Protein AF-A0A401FWJ8-F1 (afdb_monomer)

Foldseek 3Di:
DDDDWDKWKKKWKFKAFLVRHTPDIDIDTWDFAPLLVVLVVCVVVVNPPAAPFFKKWWAQDQDDDDNPDFDDPGTAQFPDPPFFSIDTWDWDWDQDPFGIKIKIKDKDALNRGADPPRAWGFIFKMFIFRDRHNTGTRIMDGDGTDTHHHRMMMMMIMIIGGGDDDPPPD

Solvent-accessible surface area (backbone atoms only — not comparable to full-atom values): 9290 Å² total; per-residue (Å²): 139,84,90,87,78,72,76,47,46,36,38,36,42,36,33,26,42,77,85,67,50,78,77,46,76,50,76,47,69,47,47,71,15,55,54,21,55,48,39,54,53,31,50,73,68,67,41,91,86,42,69,64,79,39,19,38,37,45,18,53,28,73,72,79,78,54,52,82,54,61,67,71,87,36,64,45,54,43,69,56,83,93,50,55,45,29,44,71,47,50,76,49,79,47,74,56,93,65,23,41,33,41,40,38,34,41,73,46,53,18,63,48,60,37,56,98,88,49,74,69,46,55,34,11,28,41,34,38,16,33,39,49,80,89,36,57,26,32,32,38,33,60,53,77,78,41,80,42,27,60,57,23,34,42,37,40,40,30,42,40,37,45,59,49,78,79,79,77,81,128

Mean predicted aligned error: 4.54 Å

pLDDT: mean 92.45, std 9.64, range [49.25, 98.69]

Sequence (170 aa):
MRESNYMTGKVRILLTDGMGTVLQERQVRNMIVNSGRKLMADLFAGTSAGDPVRYMGIGTGDAATTAGMTGLASEISHLTPDQSPRTLVDAQITEPAEGAIITVTAAFNGEDFIADDAGELSLQEAGLFTEDAEGTMYNRVTFDPIPLRRGYEITLIWDVTFPAVPLATD

Nearest PDB structures (foldseek):
  8ufo-assembly1_A  TM=1.981E-01  e=5.509E-02  Astrovirus VA1
  4b9f-assembly2_B  TM=2.154E-01  e=8.430E-01  Acetivibrio thermocellus ATCC 27405
  1mx0-assembly3_E  TM=2.552E-01  e=4.669E+00  Saccharolobus shibatae
  7ri3-assembly3_C  TM=2.298E-01  e=6.100E+00  Streptomyces albireticuli

Radius of gyration: 17.1 Å; Cα contacts (8 Å, |Δi|>4): 406; chains: 1; bounding box: 60×27×45 Å

Organism: NCBI:txid45657

Secondary structure (DSSP, 8-state):
-------EEEEEEEEE-TT--EEEEEEEEPEEPHHHHHHHHHHHTT-TTSPPP-EEEEE---PPP-TT--S-SSB---SSTT--SEEEPEEEEE--TTEEEEEEEEEEEGGGTS-TT---EEEEEEEEESSSSSSPEEEEEEEEEEEE-TT-EEEEEEEEEEEPPP----

Structure (mmCIF, N/CA/C/O backbone):
data_AF-A0A401FWJ8-F1
#
_entry.id   AF-A0A401FWJ8-F1
#
loop_
_atom_site.group_PDB
_atom_site.id
_atom_site.type_symbol
_atom_site.label_atom_id
_atom_site.label_alt_id
_atom_site.label_comp_id
_atom_site.label_asym_id
_atom_site.label_entity_id
_atom_site.label_seq_id
_atom_site.pdbx_PDB_ins_code
_atom_site.Cartn_x
_atom_site.Cartn_y
_atom_site.Cartn_z
_atom_site.occupancy
_atom_site.B_iso_or_equiv
_atom_site.auth_seq_id
_atom_site.auth_comp_id
_atom_site.auth_asym_id
_atom_site.auth_atom_id
_atom_site.pdbx_PDB_model_num
ATOM 1 N N . MET A 1 1 ? -30.594 -7.031 20.057 1.00 65.38 1 MET A N 1
ATOM 2 C CA . MET A 1 1 ? -29.895 -7.064 18.756 1.00 65.38 1 MET A CA 1
ATOM 3 C C . MET A 1 1 ? -28.401 -7.200 19.022 1.00 65.38 1 MET A C 1
ATOM 5 O O . MET A 1 1 ? -27.924 -6.534 19.932 1.00 65.38 1 MET A O 1
ATOM 9 N N . ARG A 1 2 ? -27.682 -8.092 18.329 1.00 76.06 2 ARG A N 1
ATOM 10 C CA . ARG A 1 2 ? -26.215 -8.196 18.419 1.00 76.06 2 ARG A CA 1
ATOM 11 C C . ARG A 1 2 ? -25.643 -7.859 17.050 1.00 76.06 2 ARG A C 1
ATOM 13 O O . ARG A 1 2 ? -25.932 -8.558 16.088 1.00 76.06 2 ARG A O 1
ATOM 20 N N . GLU A 1 3 ? -24.869 -6.790 16.990 1.00 74.62 3 GLU A N 1
ATOM 21 C CA . GLU A 1 3 ? -24.162 -6.349 15.793 1.00 74.62 3 GLU A CA 1
ATOM 22 C C . GLU A 1 3 ? -22.862 -7.148 15.616 1.00 74.62 3 GLU A C 1
ATOM 24 O O . GLU A 1 3 ? -22.224 -7.567 16.589 1.00 74.62 3 GLU A O 1
ATOM 29 N N . SER A 1 4 ? -22.502 -7.450 14.370 1.00 80.12 4 SER A N 1
ATOM 30 C CA . SER A 1 4 ? -21.258 -8.133 14.006 1.00 80.12 4 SER A CA 1
ATOM 31 C C . SER A 1 4 ? -20.777 -7.595 12.666 1.00 80.12 4 SER A C 1
ATOM 33 O O . SER A 1 4 ? -21.343 -7.928 11.631 1.00 80.12 4 SER A O 1
ATOM 35 N N . ASN A 1 5 ? -19.727 -6.775 12.706 1.00 80.12 5 ASN A N 1
ATOM 36 C CA . ASN A 1 5 ? -19.093 -6.195 11.527 1.00 80.12 5 ASN A CA 1
ATOM 37 C C . ASN A 1 5 ? -17.676 -6.734 11.373 1.00 80.12 5 ASN A C 1
ATOM 39 O O . ASN A 1 5 ? -16.942 -6.883 12.353 1.00 80.12 5 ASN A O 1
ATOM 43 N N . TYR A 1 6 ? -17.287 -6.986 10.128 1.00 86.06 6 TYR A N 1
ATOM 44 C CA . TYR A 1 6 ? -15.930 -7.375 9.771 1.00 86.06 6 TYR A CA 1
ATOM 45 C C . TYR A 1 6 ? -15.319 -6.287 8.898 1.00 86.06 6 TYR A C 1
ATOM 47 O O . TYR A 1 6 ? -15.827 -5.999 7.816 1.00 86.06 6 TYR A O 1
ATOM 55 N N . MET A 1 7 ? -14.215 -5.700 9.360 1.00 90.44 7 MET A N 1
ATOM 56 C CA . MET A 1 7 ? -13.405 -4.817 8.527 1.00 90.44 7 MET A CA 1
ATOM 57 C C . MET A 1 7 ? -12.796 -5.634 7.389 1.00 90.44 7 MET A C 1
ATOM 59 O O . MET A 1 7 ? -12.238 -6.712 7.614 1.00 90.44 7 MET A O 1
ATOM 63 N N . THR A 1 8 ? -12.895 -5.116 6.172 1.00 93.06 8 THR A N 1
ATOM 64 C CA . THR 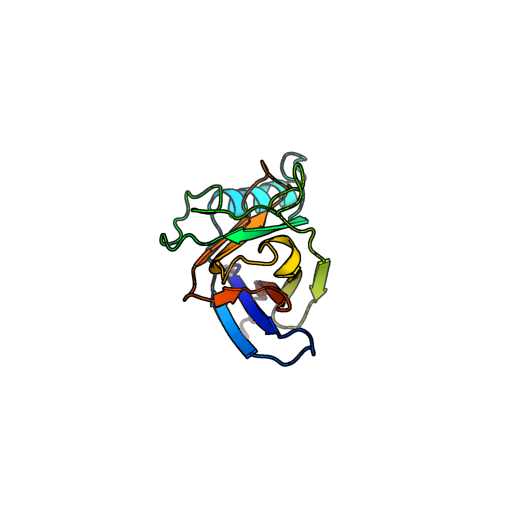A 1 8 ? -12.321 -5.757 4.986 1.00 93.06 8 THR A CA 1
ATOM 65 C C . THR A 1 8 ? -11.378 -4.802 4.284 1.00 93.06 8 THR A C 1
ATOM 67 O O . THR A 1 8 ? -11.464 -3.590 4.464 1.00 93.06 8 THR A O 1
ATOM 70 N N . GLY A 1 9 ? -10.464 -5.355 3.493 1.00 95.75 9 GLY A N 1
ATOM 71 C CA . GLY A 1 9 ? -9.619 -4.548 2.637 1.00 95.75 9 GLY A CA 1
ATOM 72 C C . GLY A 1 9 ? -9.358 -5.216 1.296 1.00 95.75 9 GLY A C 1
ATOM 73 O O . GLY A 1 9 ? -9.365 -6.449 1.165 1.00 95.75 9 GLY A O 1
ATOM 74 N N . LYS A 1 10 ? -9.135 -4.374 0.294 1.00 97.62 10 LYS A N 1
ATOM 75 C CA . LYS A 1 10 ? -8.726 -4.766 -1.052 1.00 97.62 10 LYS A CA 1
ATOM 76 C C . LYS A 1 10 ? -7.764 -3.719 -1.594 1.00 97.62 10 LYS A C 1
ATOM 78 O O . LYS A 1 10 ? -7.980 -2.525 -1.405 1.00 97.62 10 LYS A O 1
ATOM 83 N N . VAL A 1 11 ? -6.740 -4.173 -2.297 1.00 98.56 11 VAL A N 1
ATOM 84 C CA . VAL A 1 11 ? -5.883 -3.300 -3.090 1.00 98.56 11 VAL A CA 1
ATOM 85 C C . VAL A 1 11 ? -6.287 -3.413 -4.549 1.00 98.56 11 VAL A C 1
ATOM 87 O O . VAL A 1 11 ? -6.499 -4.513 -5.063 1.00 98.56 11 VAL A O 1
ATOM 90 N N . ARG A 1 12 ? -6.399 -2.273 -5.216 1.00 98.62 12 ARG A N 1
ATOM 91 C CA . ARG A 1 12 ? -6.406 -2.158 -6.666 1.00 98.62 12 ARG A CA 1
ATOM 92 C C . ARG A 1 12 ? -5.004 -1.777 -7.108 1.00 98.62 12 ARG A C 1
ATOM 94 O O . ARG A 1 12 ? -4.415 -0.848 -6.567 1.00 98.62 12 ARG A O 1
ATOM 101 N N . ILE A 1 13 ? -4.475 -2.541 -8.048 1.00 98.62 13 ILE A N 1
ATOM 102 C CA . ILE A 1 13 ? -3.104 -2.445 -8.525 1.00 98.62 13 ILE A CA 1
ATOM 103 C C . ILE A 1 13 ? -3.174 -2.050 -9.989 1.00 98.62 13 ILE A C 1
ATOM 105 O O . ILE A 1 13 ? -3.758 -2.792 -10.780 1.00 98.62 13 ILE A O 1
ATOM 109 N N . LEU A 1 14 ? -2.602 -0.901 -10.324 1.00 98.56 14 LEU A N 1
ATOM 110 C CA . LEU A 1 14 ? -2.596 -0.334 -11.662 1.00 98.56 14 LEU A CA 1
ATOM 111 C C . LEU A 1 14 ? -1.151 -0.199 -12.139 1.00 98.56 14 LEU A C 1
ATOM 113 O O . LEU A 1 14 ? -0.379 0.512 -11.509 1.00 98.56 14 LEU A O 1
ATOM 117 N N . LEU A 1 15 ? -0.793 -0.872 -13.230 1.00 98.56 15 LEU A N 1
ATOM 118 C CA . LEU A 1 15 ? 0.493 -0.699 -13.906 1.00 98.56 15 LEU A CA 1
ATOM 119 C C . LEU A 1 15 ? 0.282 0.151 -15.157 1.00 98.56 15 LEU A C 1
ATOM 121 O O . LEU A 1 15 ? -0.534 -0.211 -16.011 1.00 98.56 15 LEU A O 1
ATOM 125 N N . THR A 1 16 ? 1.042 1.229 -15.291 1.00 98.62 16 THR A N 1
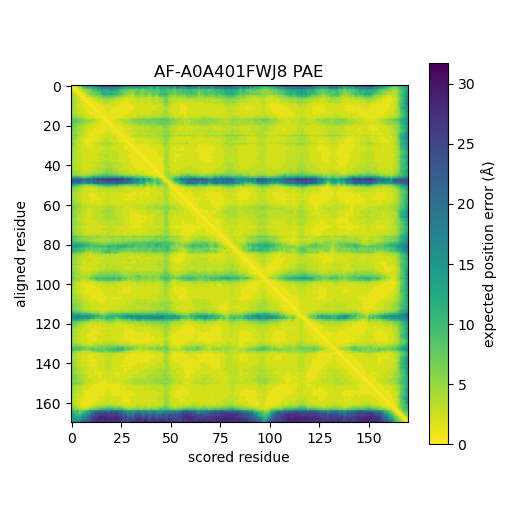ATOM 126 C CA . THR A 1 16 ? 1.030 2.120 -16.454 1.00 98.62 16 THR A CA 1
ATOM 127 C C . THR A 1 16 ? 2.408 2.223 -17.098 1.00 98.62 16 THR A C 1
ATOM 129 O O . THR A 1 16 ? 3.430 1.989 -16.453 1.00 98.62 16 THR A O 1
ATOM 132 N N . ASP A 1 17 ? 2.439 2.551 -18.390 1.00 97.69 17 ASP A N 1
ATOM 133 C CA . ASP A 1 17 ? 3.667 2.969 -19.071 1.00 97.69 17 ASP A CA 1
ATOM 134 C C . ASP A 1 17 ? 3.934 4.476 -18.909 1.00 97.69 17 ASP A C 1
ATOM 136 O O . ASP A 1 17 ? 3.122 5.220 -18.358 1.00 97.69 17 ASP A O 1
ATOM 140 N N . GLY A 1 18 ? 5.061 4.948 -19.445 1.00 93.62 18 GLY A N 1
ATOM 141 C CA . GLY A 1 18 ? 5.485 6.347 -19.351 1.00 93.62 18 GLY A CA 1
ATOM 142 C C . GLY A 1 18 ? 4.616 7.331 -20.139 1.00 93.62 18 GLY A C 1
ATOM 143 O O . GLY A 1 18 ? 4.838 8.535 -20.060 1.00 93.62 18 GLY A O 1
ATOM 144 N N . MET A 1 19 ? 3.633 6.844 -20.904 1.00 95.38 19 MET A N 1
ATOM 145 C CA . MET A 1 19 ? 2.600 7.666 -21.540 1.00 95.38 19 MET A CA 1
ATOM 146 C C . MET A 1 19 ? 1.285 7.665 -20.743 1.00 95.38 19 MET A C 1
ATOM 148 O O . MET A 1 19 ? 0.324 8.317 -21.152 1.00 95.38 19 MET A O 1
ATOM 152 N N . GLY A 1 20 ? 1.228 6.948 -19.616 1.00 95.12 20 GLY A N 1
ATOM 153 C CA . GLY A 1 20 ? 0.031 6.769 -18.798 1.00 95.12 20 GLY A CA 1
ATOM 154 C C . GLY A 1 20 ? -0.923 5.693 -19.323 1.00 95.12 20 GLY A C 1
ATOM 155 O O . GLY A 1 20 ? -2.053 5.591 -18.841 1.00 95.12 20 GLY A O 1
ATOM 156 N N . THR A 1 21 ? -0.512 4.881 -20.302 1.00 97.88 21 THR A N 1
ATOM 157 C CA . THR A 1 21 ? -1.337 3.779 -20.811 1.00 97.88 21 THR A CA 1
ATOM 158 C C . THR A 1 21 ? -1.417 2.686 -19.761 1.00 97.88 21 THR A C 1
ATOM 160 O O . THR A 1 21 ? -0.390 2.194 -19.300 1.00 97.88 21 THR A O 1
ATOM 163 N N . VAL A 1 22 ? -2.630 2.254 -19.414 1.00 98.31 22 VAL A N 1
ATOM 164 C CA . VAL A 1 22 ? -2.828 1.121 -18.504 1.00 98.31 22 VAL A CA 1
ATOM 165 C C . VAL A 1 22 ? -2.382 -0.170 -19.184 1.00 98.31 22 VAL A C 1
ATOM 167 O O . VAL A 1 22 ? -2.983 -0.611 -20.162 1.00 98.31 22 VAL A O 1
ATOM 170 N N . LEU A 1 23 ? -1.334 -0.782 -18.639 1.00 97.94 23 LEU A N 1
ATOM 171 C CA . LEU A 1 23 ? -0.798 -2.063 -19.085 1.00 97.94 23 LEU A CA 1
ATOM 172 C C . LEU A 1 23 ? -1.485 -3.228 -18.374 1.00 97.94 23 LEU A C 1
ATOM 174 O O . LEU A 1 23 ? -1.768 -4.254 -18.992 1.00 97.94 23 LEU A O 1
ATOM 178 N N . GLN A 1 24 ? -1.734 -3.081 -17.069 1.00 97.44 24 GLN A N 1
ATOM 179 C CA . GLN A 1 24 ? -2.407 -4.083 -16.245 1.00 97.44 24 GLN A CA 1
ATOM 180 C C . GLN A 1 24 ? -3.223 -3.417 -15.141 1.00 97.44 24 GLN A C 1
ATOM 182 O O . GLN A 1 24 ? -2.803 -2.421 -14.555 1.00 97.44 24 GLN A O 1
ATOM 187 N N . GLU A 1 25 ? -4.362 -4.017 -14.807 1.00 97.88 25 GLU A N 1
ATOM 188 C CA . GLU A 1 25 ? -5.146 -3.658 -13.632 1.00 97.88 25 GLU A CA 1
ATOM 189 C C . GLU A 1 25 ? -5.670 -4.921 -12.952 1.00 97.88 25 GLU A C 1
ATOM 191 O O . GLU A 1 25 ? -6.157 -5.844 -13.608 1.00 97.88 25 GLU A O 1
ATOM 196 N N . ARG A 1 26 ? -5.590 -4.965 -11.622 1.00 96.69 26 ARG A N 1
ATOM 197 C CA . ARG A 1 26 ? -6.173 -6.053 -10.831 1.00 96.69 26 ARG A CA 1
ATOM 198 C C . ARG A 1 26 ? -6.632 -5.596 -9.463 1.00 96.69 26 ARG A C 1
ATOM 200 O O . ARG A 1 26 ? -6.174 -4.584 -8.943 1.00 96.69 26 ARG A O 1
ATOM 207 N N . GLN A 1 27 ? -7.494 -6.398 -8.853 1.00 98.12 27 GLN A N 1
ATOM 208 C CA . GLN A 1 27 ? -7.913 -6.221 -7.469 1.00 98.12 27 GLN A CA 1
ATOM 209 C C . GLN A 1 27 ? -7.621 -7.480 -6.667 1.00 98.12 27 GLN A C 1
ATOM 211 O O . GLN A 1 27 ? -7.944 -8.586 -7.099 1.00 98.12 27 GLN A O 1
ATOM 216 N N . VAL A 1 28 ? -7.030 -7.309 -5.488 1.00 97.94 28 VAL A N 1
ATOM 217 C CA . VAL A 1 28 ? -6.627 -8.418 -4.624 1.00 97.94 28 VAL A CA 1
ATOM 218 C C . VAL A 1 28 ? -7.040 -8.112 -3.191 1.00 97.94 28 VAL A C 1
ATOM 220 O O . VAL A 1 28 ? -6.830 -7.010 -2.685 1.00 97.94 28 VAL A O 1
ATOM 223 N N . ARG A 1 29 ? -7.663 -9.085 -2.524 1.00 97.88 29 ARG A N 1
ATOM 224 C CA . ARG A 1 29 ? -8.003 -8.965 -1.101 1.00 97.88 29 ARG A CA 1
ATOM 225 C C . ARG A 1 29 ? -6.753 -9.163 -0.260 1.00 97.88 29 ARG A C 1
ATOM 227 O O . ARG A 1 29 ? -5.958 -10.055 -0.539 1.00 97.88 29 ARG A O 1
ATOM 234 N N . ASN A 1 30 ? -6.614 -8.377 0.795 1.00 97.06 30 ASN A N 1
ATOM 235 C CA . ASN A 1 30 ? -5.495 -8.506 1.718 1.00 97.06 30 ASN A CA 1
ATOM 236 C C . ASN A 1 30 ? -5.873 -9.269 2.986 1.00 97.06 30 ASN A C 1
ATOM 238 O O . ASN A 1 30 ? -7.046 -9.448 3.309 1.00 97.06 30 ASN A O 1
ATOM 242 N N . MET A 1 31 ? -4.855 -9.636 3.759 1.00 97.25 31 MET A N 1
ATOM 243 C CA . MET A 1 31 ? -5.030 -10.031 5.150 1.00 97.25 31 MET A CA 1
ATOM 244 C C . MET A 1 31 ? -4.602 -8.872 6.047 1.00 97.25 31 MET A C 1
ATOM 246 O O . MET A 1 31 ? -3.488 -8.366 5.931 1.00 97.25 31 MET A O 1
ATOM 250 N N . ILE A 1 32 ? -5.485 -8.444 6.949 1.00 97.06 32 ILE A N 1
ATOM 251 C CA . ILE A 1 32 ? -5.092 -7.590 8.077 1.00 97.06 32 ILE A CA 1
ATOM 252 C C . ILE A 1 32 ? -4.345 -8.493 9.064 1.00 97.06 32 ILE A C 1
ATOM 254 O O . ILE A 1 32 ? -4.879 -9.533 9.470 1.00 97.06 32 ILE A O 1
ATOM 258 N N . VAL A 1 33 ? -3.114 -8.138 9.422 1.00 97.44 33 VAL A N 1
ATOM 259 C CA . VAL A 1 33 ? -2.285 -8.938 10.338 1.00 97.44 33 VAL A CA 1
ATOM 260 C C . VAL A 1 33 ? -2.604 -8.608 11.799 1.00 97.44 33 VAL A C 1
ATOM 262 O O . VAL A 1 33 ? -3.381 -7.699 12.099 1.00 97.44 33 VAL A O 1
ATOM 265 N N . ASN A 1 34 ? -2.055 -9.381 12.736 1.00 97.25 34 ASN A N 1
ATOM 266 C CA . ASN A 1 34 ? -2.319 -9.191 14.163 1.00 97.25 34 ASN A CA 1
ATOM 267 C C . ASN A 1 34 ? -1.875 -7.807 14.651 1.00 97.25 34 ASN A C 1
ATOM 269 O O . ASN A 1 34 ? -2.618 -7.165 15.393 1.00 97.25 34 ASN A O 1
ATOM 273 N N . SER A 1 35 ? -0.719 -7.326 14.189 1.00 96.06 35 SER A N 1
ATOM 274 C CA . SER A 1 35 ? -0.214 -5.989 14.506 1.00 96.06 35 SER A CA 1
ATOM 275 C C . SER A 1 35 ? -1.134 -4.882 13.984 1.00 96.06 35 SER A C 1
ATOM 277 O O . SER A 1 35 ? -1.409 -3.942 14.717 1.00 96.06 35 SER A O 1
ATOM 279 N N . GLY A 1 36 ? -1.718 -5.032 12.791 1.00 95.44 36 GLY A N 1
ATOM 280 C CA . GLY A 1 36 ? -2.689 -4.077 12.249 1.00 95.44 36 GLY A CA 1
ATOM 281 C C . GLY A 1 36 ? -4.016 -4.033 13.001 1.00 95.44 36 GLY A C 1
ATOM 282 O O . GLY A 1 36 ? -4.567 -2.960 13.232 1.00 95.44 36 GLY A O 1
ATOM 283 N N . ARG A 1 37 ? -4.522 -5.189 13.452 1.00 94.19 37 ARG A N 1
ATOM 284 C CA . ARG A 1 37 ? -5.693 -5.228 14.349 1.00 94.19 37 ARG A CA 1
ATOM 285 C C . ARG A 1 37 ? -5.404 -4.530 15.676 1.00 94.19 37 ARG A C 1
ATOM 287 O O . ARG A 1 37 ? -6.251 -3.787 16.164 1.00 94.19 37 ARG A O 1
ATOM 294 N N . LYS A 1 38 ? -4.218 -4.765 16.243 1.00 94.12 38 LYS A N 1
ATOM 295 C CA . LYS A 1 38 ? -3.778 -4.096 17.468 1.00 94.12 38 LYS A CA 1
ATOM 296 C C . LYS A 1 38 ? -3.631 -2.585 17.263 1.00 94.12 38 LYS A C 1
ATOM 298 O O . LYS A 1 38 ? -4.154 -1.844 18.083 1.00 94.12 38 LYS A O 1
ATOM 303 N N . LEU A 1 39 ? -3.030 -2.146 16.156 1.00 94.31 39 LEU A N 1
ATOM 304 C CA . LEU A 1 39 ? -2.899 -0.731 15.800 1.00 94.31 39 LEU A CA 1
ATOM 305 C C . LEU A 1 39 ? -4.255 -0.015 15.818 1.00 94.31 39 LEU A C 1
ATOM 307 O O . LEU A 1 39 ? -4.395 1.026 16.448 1.00 94.31 39 LEU A O 1
ATOM 311 N N . MET A 1 40 ? -5.279 -0.601 15.192 1.00 92.06 40 MET A N 1
ATOM 312 C CA . MET A 1 40 ? -6.627 -0.022 15.206 1.00 92.06 40 MET A CA 1
ATOM 313 C C . MET A 1 40 ? -7.215 0.078 16.618 1.00 92.06 40 MET A C 1
ATOM 315 O O . MET A 1 40 ? -7.868 1.067 16.940 1.00 92.06 40 MET A O 1
ATOM 319 N N . ALA A 1 41 ? -6.989 -0.932 17.464 1.00 91.88 41 ALA A N 1
ATOM 320 C CA . ALA A 1 41 ? -7.440 -0.902 18.852 1.00 91.88 41 ALA A CA 1
ATOM 321 C C . ALA A 1 41 ? -6.713 0.178 19.673 1.00 91.88 41 ALA A C 1
ATOM 323 O O . ALA A 1 41 ? -7.351 0.850 20.480 1.00 91.88 41 ALA A O 1
ATOM 324 N N . ASP A 1 42 ? -5.412 0.370 19.444 1.00 92.44 42 ASP A N 1
ATOM 325 C CA . ASP A 1 42 ? -4.610 1.402 20.109 1.00 92.44 42 ASP A CA 1
ATOM 326 C C . ASP A 1 42 ? -5.064 2.814 19.699 1.00 92.44 42 ASP A C 1
ATOM 328 O O . ASP A 1 42 ? -5.334 3.650 20.565 1.00 92.44 42 ASP A O 1
ATOM 332 N N . LEU A 1 43 ? -5.270 3.049 18.395 1.00 91.00 43 LEU A N 1
ATOM 333 C CA . LEU A 1 43 ? -5.822 4.307 17.876 1.00 91.00 43 LEU A CA 1
ATOM 334 C C . LEU A 1 43 ? -7.197 4.613 18.489 1.00 91.00 43 LEU A C 1
ATOM 336 O O . LEU A 1 43 ? -7.452 5.742 18.904 1.00 91.00 43 LEU A O 1
ATOM 340 N N . PHE A 1 44 ? -8.069 3.605 18.609 1.00 88.38 44 PHE A N 1
ATOM 341 C CA . PHE A 1 44 ? -9.390 3.765 19.225 1.00 88.38 44 PHE A CA 1
ATOM 342 C C . PHE A 1 44 ? -9.316 4.043 20.732 1.00 88.38 44 PHE A C 1
ATOM 344 O O . PHE A 1 44 ? -10.118 4.803 21.271 1.00 88.38 44 PHE A O 1
ATOM 351 N N . ALA A 1 45 ? -8.342 3.449 21.420 1.00 90.31 45 ALA A N 1
ATOM 352 C CA . ALA A 1 45 ? -8.083 3.710 22.830 1.00 90.31 45 ALA A CA 1
ATOM 353 C C . ALA A 1 45 ? -7.416 5.078 23.074 1.00 90.31 45 ALA A C 1
ATOM 355 O O . ALA A 1 45 ? -7.235 5.463 24.231 1.00 90.31 45 ALA A O 1
ATOM 356 N N . GLY A 1 46 ? -7.033 5.800 22.014 1.00 86.31 46 GLY A N 1
ATOM 357 C CA . GLY A 1 46 ? -6.281 7.048 22.110 1.00 86.31 46 GLY A CA 1
ATOM 358 C C . GLY A 1 46 ? -4.896 6.854 22.729 1.00 86.31 46 GLY A C 1
ATOM 359 O O . GLY A 1 46 ? -4.344 7.792 23.305 1.00 86.31 46 GLY A O 1
ATOM 360 N N . THR A 1 47 ? -4.341 5.640 22.670 1.00 79.44 47 THR A N 1
ATOM 361 C CA . THR A 1 47 ? -2.997 5.377 23.175 1.00 79.44 47 THR A CA 1
ATOM 362 C C . THR A 1 47 ? -2.000 5.762 22.086 1.00 79.44 47 THR A C 1
ATOM 364 O O . THR A 1 47 ? -2.043 5.265 20.965 1.00 79.44 47 THR A O 1
ATOM 367 N N . SER A 1 48 ? -1.078 6.669 22.405 1.00 62.16 48 SER A N 1
ATOM 368 C CA . SER A 1 48 ? -0.051 7.198 21.494 1.00 62.16 48 SER A CA 1
ATOM 369 C C . SER A 1 48 ? 1.040 6.175 21.122 1.00 62.16 48 SER A C 1
ATOM 371 O O . SER A 1 48 ? 2.185 6.551 20.902 1.00 62.16 48 SER A O 1
ATOM 373 N N . ALA A 1 49 ? 0.726 4.877 21.146 1.00 58.47 49 ALA A N 1
ATOM 374 C CA . ALA A 1 49 ? 1.657 3.789 20.855 1.00 58.47 49 ALA A CA 1
ATOM 375 C C . ALA A 1 49 ? 1.604 3.326 19.388 1.00 58.47 49 ALA A C 1
ATOM 377 O O . ALA A 1 49 ? 2.387 2.461 19.003 1.00 58.47 49 ALA A O 1
ATOM 378 N N . GLY A 1 50 ? 0.691 3.869 18.579 1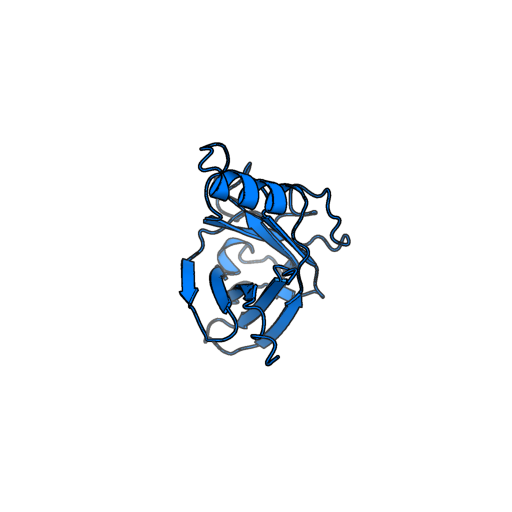.00 63.62 50 GLY A N 1
ATOM 379 C CA . GLY A 1 50 ? 0.618 3.583 17.153 1.00 63.62 50 GLY A CA 1
ATOM 380 C C . GLY A 1 50 ? 0.370 4.855 16.363 1.00 63.62 50 GLY A C 1
ATOM 381 O O . GLY A 1 50 ? -0.706 5.442 16.464 1.00 63.62 50 GLY A O 1
ATOM 382 N N . ASP A 1 51 ? 1.357 5.271 15.578 1.00 84.00 51 ASP A N 1
ATOM 383 C CA . ASP A 1 51 ? 1.164 6.282 14.546 1.00 84.00 51 ASP A CA 1
ATOM 384 C C . ASP A 1 51 ? 0.142 5.785 13.510 1.00 84.00 51 ASP A C 1
ATOM 386 O O . ASP A 1 51 ? 0.019 4.574 13.289 1.00 84.00 51 ASP A O 1
ATOM 390 N N . PRO A 1 52 ? -0.638 6.676 12.875 1.00 90.00 52 PRO A N 1
ATOM 391 C CA . PRO A 1 52 ? -1.540 6.265 11.806 1.00 90.00 52 PRO A CA 1
ATOM 392 C C . PRO A 1 52 ? -0.765 5.596 10.659 1.00 90.00 52 PRO A C 1
ATOM 394 O O . PRO A 1 52 ? 0.442 5.774 10.506 1.00 90.00 52 PRO A O 1
ATOM 397 N N . VAL A 1 53 ? -1.466 4.840 9.811 1.00 95.19 53 VAL A N 1
ATOM 398 C CA . VAL A 1 53 ? -0.881 4.338 8.558 1.00 95.19 53 VAL A CA 1
ATOM 399 C C . VAL A 1 53 ? -0.498 5.530 7.681 1.00 95.19 53 VAL A C 1
ATOM 401 O O . VAL A 1 53 ? -1.344 6.368 7.374 1.00 95.19 53 VAL A O 1
ATOM 404 N N . ARG A 1 54 ? 0.774 5.596 7.282 1.00 96.12 54 ARG A N 1
ATOM 405 C CA . ARG A 1 54 ? 1.346 6.711 6.510 1.00 96.12 54 ARG A CA 1
ATOM 406 C C . ARG A 1 54 ? 2.219 6.269 5.345 1.00 96.12 54 ARG A C 1
ATOM 408 O O . ARG A 1 54 ? 2.530 7.097 4.495 1.00 96.12 54 ARG A O 1
ATOM 415 N N . TYR A 1 55 ? 2.589 4.993 5.293 1.00 97.75 55 TYR A N 1
ATOM 416 C CA . TYR A 1 55 ? 3.525 4.470 4.311 1.00 97.75 55 TYR A CA 1
ATOM 417 C C . TYR A 1 55 ? 2.992 3.210 3.643 1.00 97.75 55 TYR A C 1
ATOM 419 O O . TYR A 1 55 ? 2.233 2.437 4.234 1.00 97.75 55 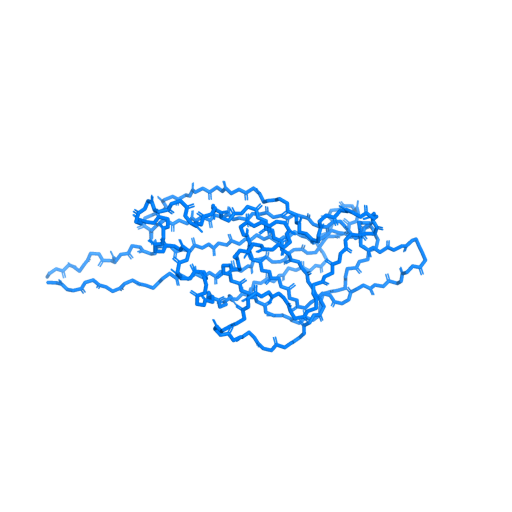TYR A O 1
ATOM 427 N N . MET A 1 56 ? 3.425 2.985 2.410 1.00 98.44 56 MET A N 1
ATOM 428 C CA . MET A 1 56 ? 3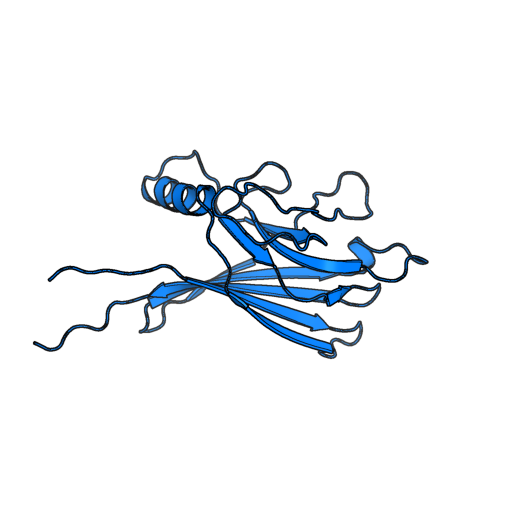.167 1.767 1.661 1.00 98.44 56 MET A CA 1
ATOM 429 C C . MET A 1 56 ? 4.485 1.194 1.148 1.00 98.44 56 MET A C 1
ATOM 431 O O . MET A 1 56 ? 5.302 1.916 0.583 1.00 98.44 56 MET A O 1
ATOM 435 N N . GLY A 1 57 ? 4.684 -0.102 1.370 1.00 97.94 57 GLY A N 1
ATOM 436 C CA . GLY A 1 57 ? 5.835 -0.852 0.874 1.00 97.94 57 GLY A CA 1
ATOM 437 C C . GLY A 1 57 ? 5.430 -1.816 -0.234 1.00 97.94 57 GLY A C 1
ATOM 438 O O . GLY A 1 57 ? 4.304 -2.326 -0.240 1.00 97.94 57 GLY A O 1
ATOM 439 N N . ILE A 1 58 ? 6.372 -2.096 -1.132 1.00 98.19 58 ILE A N 1
ATOM 440 C CA . ILE A 1 58 ? 6.268 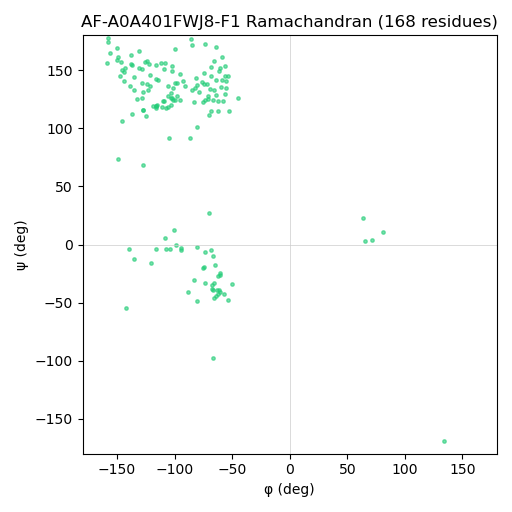-3.113 -2.183 1.00 98.19 58 ILE A CA 1
ATOM 441 C C . ILE A 1 58 ? 7.456 -4.074 -2.108 1.00 98.19 58 ILE A C 1
ATOM 443 O O . ILE A 1 58 ? 8.508 -3.752 -1.557 1.00 98.19 58 ILE A O 1
ATOM 447 N N . GLY A 1 59 ? 7.281 -5.278 -2.643 1.00 98.00 59 GLY A N 1
ATOM 448 C CA . GLY A 1 59 ? 8.311 -6.308 -2.594 1.00 98.00 59 GLY A CA 1
ATOM 449 C C . GLY A 1 59 ? 8.164 -7.380 -3.665 1.00 98.00 59 GLY A C 1
ATOM 450 O O . GLY A 1 59 ? 7.186 -7.421 -4.420 1.00 98.00 59 GLY A O 1
ATOM 451 N N . THR A 1 60 ? 9.150 -8.270 -3.715 1.00 98.06 60 THR A N 1
ATOM 452 C CA . THR A 1 60 ? 9.232 -9.386 -4.673 1.00 98.06 60 THR A CA 1
ATOM 453 C C . THR A 1 60 ? 8.875 -10.739 -4.056 1.00 98.06 60 THR A C 1
ATOM 455 O O . THR A 1 60 ? 8.825 -11.739 -4.775 1.00 98.06 60 THR A O 1
ATOM 458 N N . GLY A 1 61 ? 8.614 -10.787 -2.747 1.00 98.06 61 GLY A N 1
ATOM 459 C CA . GLY A 1 61 ? 8.339 -12.018 -2.021 1.00 98.06 61 GLY A CA 1
ATOM 460 C C . GLY A 1 61 ? 6.966 -12.602 -2.343 1.00 98.06 61 GLY A C 1
ATOM 461 O O . GLY A 1 61 ? 5.960 -11.899 -2.394 1.00 98.06 61 GLY A O 1
ATOM 462 N N . ASP A 1 62 ? 6.921 -13.921 -2.498 1.00 97.25 62 ASP A N 1
ATOM 463 C CA . ASP A 1 62 ? 5.738 -14.701 -2.883 1.00 97.25 62 ASP A CA 1
ATOM 464 C C . ASP A 1 62 ? 5.143 -15.520 -1.722 1.00 97.25 62 ASP A C 1
ATOM 466 O O . ASP A 1 62 ? 4.086 -16.143 -1.854 1.00 97.25 62 ASP A O 1
ATOM 470 N N . ALA A 1 63 ? 5.790 -15.495 -0.552 1.00 97.00 63 ALA A N 1
ATOM 471 C CA . ALA A 1 63 ? 5.352 -16.233 0.624 1.00 97.00 63 ALA A CA 1
ATOM 472 C C . ALA A 1 63 ? 3.912 -15.857 1.007 1.00 97.00 63 ALA A C 1
ATOM 474 O O . ALA A 1 63 ? 3.590 -14.677 1.174 1.00 97.00 63 ALA A O 1
ATOM 475 N N . ALA A 1 64 ? 3.048 -16.857 1.202 1.00 95.75 64 ALA A N 1
ATOM 476 C CA . ALA A 1 64 ? 1.656 -16.640 1.584 1.00 95.75 64 ALA A CA 1
ATOM 477 C C . ALA A 1 64 ? 1.546 -15.796 2.866 1.00 95.75 64 ALA A C 1
ATOM 479 O O . ALA A 1 64 ? 2.243 -16.043 3.853 1.00 95.75 64 ALA A O 1
ATOM 480 N N . THR A 1 65 ? 0.651 -14.804 2.865 1.00 97.12 6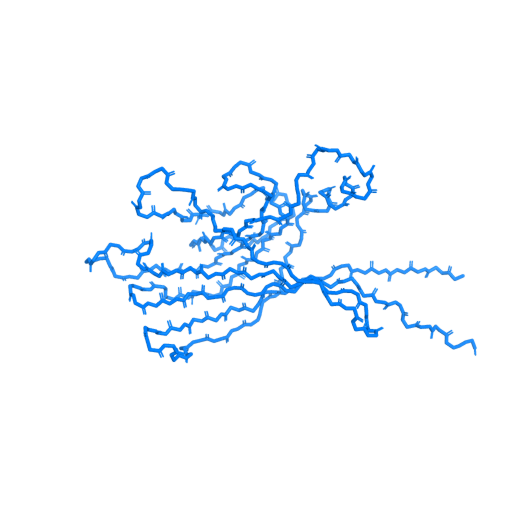5 THR A N 1
ATOM 481 C CA . THR A 1 65 ? 0.461 -13.938 4.034 1.00 97.12 65 THR A CA 1
ATOM 482 C C . THR A 1 65 ? -0.053 -14.736 5.228 1.00 97.12 65 THR A C 1
ATOM 484 O O . THR A 1 65 ? -1.075 -15.418 5.143 1.00 97.12 65 THR A O 1
ATOM 487 N N . THR A 1 66 ? 0.623 -14.594 6.368 1.00 97.69 66 THR A N 1
ATOM 488 C CA . THR A 1 66 ? 0.163 -15.133 7.651 1.00 97.69 66 THR A CA 1
ATOM 489 C C . THR A 1 66 ? -0.127 -14.002 8.632 1.00 97.69 66 THR A C 1
ATOM 491 O O . THR A 1 66 ? 0.445 -12.916 8.548 1.00 97.69 66 THR A O 1
ATOM 494 N N . ALA A 1 67 ? -1.004 -14.257 9.604 1.00 97.38 67 ALA A N 1
ATOM 495 C CA . ALA A 1 67 ? -1.432 -13.241 10.565 1.00 97.38 67 ALA A CA 1
ATOM 496 C C . ALA A 1 67 ? -0.305 -12.726 11.484 1.00 97.38 67 ALA A C 1
ATOM 498 O O . ALA A 1 67 ? -0.480 -11.685 12.114 1.00 97.38 67 ALA A O 1
ATOM 499 N N . GLY A 1 68 ? 0.811 -13.457 11.590 1.00 97.88 68 GLY A N 1
ATOM 500 C CA . GLY A 1 68 ? 1.951 -13.116 12.445 1.00 97.88 68 GLY A CA 1
ATOM 501 C C . GLY A 1 68 ? 3.067 -12.338 11.750 1.00 97.88 68 GLY A C 1
ATOM 502 O O . GLY A 1 68 ? 4.034 -11.984 12.415 1.00 97.88 68 GLY A O 1
ATOM 503 N N . MET A 1 69 ? 2.966 -12.088 10.441 1.00 97.75 69 MET A N 1
ATOM 504 C CA . MET A 1 69 ? 3.973 -11.295 9.736 1.00 97.75 69 MET A CA 1
ATOM 505 C C . MET A 1 69 ? 3.991 -9.857 10.260 1.00 97.75 69 MET A C 1
ATOM 507 O O . MET A 1 69 ? 2.939 -9.272 10.525 1.00 97.75 69 MET A O 1
ATOM 511 N N . THR A 1 70 ? 5.193 -9.294 10.368 1.00 96.75 70 THR A N 1
ATOM 512 C CA . THR A 1 70 ? 5.445 -7.915 10.819 1.00 96.75 70 THR A CA 1
ATOM 513 C C . THR A 1 70 ? 6.075 -7.038 9.736 1.00 96.75 70 THR A C 1
ATOM 515 O O . THR A 1 70 ? 6.239 -5.845 9.953 1.00 96.75 70 THR A O 1
ATOM 518 N N . GLY A 1 71 ? 6.398 -7.612 8.577 1.00 96.94 71 GLY A N 1
ATOM 519 C CA . GLY A 1 71 ? 6.938 -6.922 7.410 1.00 96.94 71 GLY A CA 1
ATOM 520 C C . GLY A 1 71 ? 6.683 -7.712 6.128 1.00 96.94 71 GLY A C 1
ATOM 521 O O . GLY A 1 71 ? 6.112 -8.810 6.168 1.00 96.94 71 GLY A O 1
ATOM 522 N N . LEU A 1 72 ? 7.107 -7.142 5.000 1.00 97.81 72 LEU A N 1
ATOM 523 C CA . LEU A 1 72 ? 7.144 -7.844 3.717 1.00 97.81 72 LEU A CA 1
ATOM 524 C C . LEU A 1 72 ? 8.208 -8.952 3.741 1.00 97.81 72 LEU A C 1
ATOM 526 O O . LEU A 1 72 ? 9.177 -8.883 4.495 1.00 97.81 72 LEU A O 1
ATOM 530 N N . ALA A 1 73 ? 8.013 -9.994 2.935 1.00 97.56 73 ALA A N 1
ATOM 531 C CA . ALA A 1 73 ? 8.920 -11.138 2.887 1.00 97.56 73 ALA A CA 1
ATOM 532 C C . ALA A 1 73 ? 10.234 -10.802 2.163 1.00 97.56 73 ALA A C 1
ATOM 534 O O . ALA A 1 73 ? 11.291 -11.333 2.498 1.00 97.56 73 ALA A O 1
ATOM 535 N N . SER A 1 74 ? 10.174 -9.932 1.160 1.00 97.12 74 SER A N 1
ATOM 536 C CA . SER A 1 74 ? 11.307 -9.405 0.402 1.00 97.12 74 SER A CA 1
ATOM 537 C C . SER A 1 74 ? 10.969 -7.988 -0.068 1.00 97.12 74 SER A C 1
ATOM 539 O O . SER A 1 74 ? 10.657 -7.758 -1.237 1.00 97.12 74 SER A O 1
ATOM 541 N N . GLU A 1 75 ? 10.988 -7.044 0.880 1.00 96.56 75 GLU A N 1
ATOM 542 C CA . GLU A 1 75 ? 10.809 -5.610 0.618 1.00 96.56 75 GLU A CA 1
ATOM 543 C C . GLU A 1 75 ? 11.904 -5.105 -0.331 1.00 96.56 75 GLU A C 1
ATOM 545 O O . GLU A 1 75 ? 13.078 -5.447 -0.161 1.00 96.56 75 GLU A O 1
ATOM 550 N N . ILE A 1 76 ? 11.524 -4.308 -1.331 1.00 95.12 76 ILE A N 1
ATOM 551 C CA . ILE A 1 76 ? 12.495 -3.642 -2.203 1.00 95.12 76 ILE A CA 1
ATOM 552 C C . ILE A 1 76 ? 12.771 -2.226 -1.705 1.00 95.12 76 ILE A C 1
ATOM 554 O O . ILE A 1 76 ? 11.897 -1.562 -1.156 1.00 95.12 76 ILE A O 1
ATOM 558 N N . SER A 1 77 ? 14.002 -1.766 -1.901 1.00 92.00 77 SER A N 1
ATOM 559 C CA . SER A 1 77 ? 14.435 -0.418 -1.534 1.00 92.00 77 SER A CA 1
ATOM 560 C C . SER A 1 77 ? 14.652 0.437 -2.776 1.00 92.00 77 SER A C 1
ATOM 562 O O . SER A 1 77 ? 14.920 -0.090 -3.858 1.00 92.00 77 SER A O 1
ATOM 564 N N . HIS A 1 78 ? 14.561 1.754 -2.601 1.00 91.19 78 HIS A N 1
ATOM 565 C CA . HIS A 1 78 ? 14.932 2.716 -3.632 1.00 91.19 78 HIS A CA 1
ATOM 566 C C . HIS A 1 78 ? 16.420 2.570 -4.000 1.00 91.19 78 HIS A C 1
ATOM 568 O O . HIS A 1 78 ? 17.245 2.167 -3.178 1.00 91.19 78 HIS A O 1
ATOM 574 N N . LEU A 1 79 ? 16.776 2.924 -5.236 1.00 92.12 79 LEU A N 1
ATOM 575 C CA . LEU A 1 79 ? 18.162 2.945 -5.710 1.00 92.12 79 LEU A CA 1
ATOM 576 C C . LEU A 1 79 ? 19.003 3.998 -4.993 1.00 92.12 79 LEU A C 1
ATOM 578 O O . LEU A 1 79 ? 20.209 3.810 -4.825 1.00 92.12 79 LEU A O 1
ATOM 582 N N . THR A 1 80 ? 18.390 5.124 -4.623 1.00 89.25 80 THR A N 1
ATOM 583 C CA . THR A 1 80 ? 19.087 6.185 -3.902 1.00 89.25 80 THR A CA 1
ATOM 584 C C . THR A 1 80 ? 19.461 5.668 -2.515 1.00 89.25 80 THR A C 1
ATOM 586 O O . THR A 1 80 ? 18.572 5.258 -1.763 1.00 89.25 80 THR A O 1
ATOM 589 N N . PRO A 1 81 ? 20.751 5.712 -2.139 1.00 83.44 81 PRO A N 1
ATOM 590 C CA . PRO A 1 81 ? 21.165 5.374 -0.787 1.00 83.44 81 PRO A CA 1
ATOM 591 C C . PRO A 1 81 ? 20.394 6.196 0.248 1.00 83.44 81 PRO A C 1
ATOM 593 O O . PRO A 1 81 ? 20.081 7.364 0.014 1.00 83.44 81 PRO A O 1
ATOM 596 N N . ASP A 1 82 ? 20.099 5.574 1.387 1.00 83.25 82 ASP A N 1
ATOM 597 C CA . ASP A 1 82 ? 19.435 6.189 2.544 1.00 83.25 82 ASP A CA 1
ATOM 598 C C . ASP A 1 82 ? 17.977 6.643 2.323 1.00 83.25 82 ASP A C 1
ATOM 600 O O . ASP A 1 82 ? 17.358 7.175 3.245 1.00 83.25 82 ASP A O 1
ATOM 604 N N . GLN A 1 83 ? 17.385 6.402 1.145 1.00 85.00 83 GLN A N 1
ATOM 605 C CA . GLN A 1 83 ? 15.937 6.530 0.977 1.00 85.00 83 GLN A CA 1
ATOM 606 C C . GLN A 1 83 ? 15.212 5.355 1.637 1.00 85.00 83 GLN A C 1
ATOM 608 O O . GLN A 1 83 ? 15.613 4.195 1.518 1.00 85.00 83 GLN A O 1
ATOM 613 N N . SER A 1 84 ? 14.104 5.666 2.311 1.00 86.00 84 SER A N 1
ATOM 614 C CA . SER A 1 84 ? 13.223 4.651 2.882 1.00 86.00 84 SER A CA 1
ATOM 615 C C . SER A 1 84 ? 12.735 3.670 1.803 1.00 86.00 84 SER A C 1
ATOM 617 O O . SER A 1 84 ? 12.463 4.081 0.675 1.00 86.00 84 SER A O 1
ATOM 619 N N . PRO A 1 85 ? 12.555 2.377 2.125 1.00 87.31 85 PRO A N 1
ATOM 620 C CA . PRO A 1 85 ? 11.927 1.422 1.213 1.00 87.31 85 PRO A CA 1
ATOM 621 C C . PRO A 1 85 ? 10.438 1.695 0.934 1.00 87.31 85 PRO A C 1
ATOM 623 O O . PRO A 1 85 ? 9.857 1.057 0.059 1.00 87.31 85 PRO A O 1
ATOM 626 N N . ARG A 1 86 ? 9.795 2.611 1.667 1.00 95.25 86 ARG A N 1
ATOM 627 C CA . ARG A 1 86 ? 8.347 2.822 1.629 1.00 95.25 86 ARG A CA 1
ATOM 628 C C . ARG A 1 86 ? 7.995 4.242 1.220 1.00 95.25 86 ARG A C 1
ATOM 630 O O . ARG A 1 86 ? 8.651 5.209 1.592 1.00 95.25 86 ARG A O 1
ATOM 637 N N . THR A 1 87 ? 6.887 4.362 0.507 1.00 95.44 87 THR A N 1
ATOM 638 C CA . THR A 1 87 ? 6.399 5.634 -0.029 1.00 95.44 87 THR A CA 1
ATOM 639 C C . THR A 1 87 ? 5.299 6.190 0.865 1.00 95.44 87 THR A C 1
ATOM 641 O O . THR A 1 87 ? 4.441 5.436 1.330 1.00 95.44 87 THR A O 1
ATOM 644 N N . LEU A 1 88 ? 5.310 7.506 1.106 1.00 96.25 88 LEU A N 1
ATOM 645 C CA . LEU A 1 88 ? 4.213 8.197 1.788 1.00 96.25 88 LEU A CA 1
ATOM 646 C C . LEU A 1 88 ? 2.899 8.019 1.022 1.00 96.25 88 LEU A C 1
ATOM 648 O O . LEU A 1 88 ? 2.871 8.075 -0.206 1.00 96.25 88 LEU A O 1
ATOM 652 N N . VAL A 1 89 ? 1.808 7.847 1.757 1.00 97.81 89 VAL A N 1
ATOM 653 C CA . VAL A 1 89 ? 0.477 7.647 1.175 1.00 97.81 89 VAL A CA 1
ATOM 654 C C . VAL A 1 89 ? -0.362 8.919 1.228 1.00 97.81 89 VAL A C 1
ATOM 656 O O . VAL A 1 89 ? -0.262 9.703 2.173 1.00 97.81 89 VAL A O 1
ATOM 659 N N . ASP A 1 90 ? -1.247 9.078 0.249 1.00 97.94 90 ASP A N 1
ATOM 660 C CA . ASP A 1 90 ? -2.423 9.941 0.371 1.00 97.94 90 ASP A CA 1
ATOM 661 C C . ASP A 1 90 ? -3.602 9.114 0.896 1.00 97.94 90 ASP A C 1
ATOM 663 O O . ASP A 1 90 ? -3.815 7.981 0.458 1.00 97.94 90 ASP A O 1
ATOM 667 N N . ALA A 1 91 ? -4.361 9.659 1.844 1.00 96.94 91 ALA A N 1
ATOM 668 C CA . ALA A 1 91 ? -5.459 8.958 2.497 1.00 96.94 91 ALA A CA 1
ATOM 669 C C . ALA A 1 91 ? -6.715 9.829 2.539 1.00 96.94 91 ALA A C 1
ATOM 671 O O . ALA A 1 91 ? -6.698 10.935 3.076 1.00 96.94 91 ALA A O 1
ATOM 672 N N . GLN A 1 92 ? -7.819 9.300 2.015 1.00 97.50 92 GLN A N 1
ATOM 673 C CA . GLN A 1 92 ? -9.106 9.990 1.937 1.00 97.50 92 GLN A CA 1
ATOM 674 C C . GLN A 1 92 ? -10.211 9.117 2.525 1.00 97.50 92 GLN A C 1
ATOM 676 O O . GLN A 1 92 ? -10.245 7.910 2.291 1.00 97.50 92 GLN A O 1
ATOM 681 N N . ILE A 1 93 ? -11.123 9.723 3.285 1.00 97.06 93 ILE A N 1
ATOM 682 C CA . ILE A 1 93 ? -12.270 9.031 3.882 1.00 97.06 93 ILE A CA 1
ATOM 683 C C . ILE A 1 93 ? -13.536 9.410 3.118 1.00 97.06 93 ILE A C 1
ATOM 685 O O . ILE A 1 93 ? -13.771 10.578 2.814 1.00 97.06 93 ILE A O 1
ATOM 689 N N . THR A 1 94 ? -14.366 8.410 2.843 1.00 96.75 94 THR A N 1
ATOM 690 C CA . THR A 1 94 ? -15.724 8.573 2.322 1.00 96.75 94 THR A CA 1
ATOM 691 C C . THR A 1 94 ? -16.708 7.796 3.189 1.00 96.75 94 THR A C 1
ATOM 693 O O . THR A 1 94 ? -16.354 6.786 3.797 1.00 96.75 94 THR A O 1
ATOM 696 N N . GLU A 1 95 ? -17.949 8.269 3.248 1.00 95.12 95 GLU A N 1
ATOM 697 C CA . GLU A 1 95 ? -19.011 7.679 4.072 1.00 95.12 95 GLU A CA 1
ATOM 698 C C . GLU A 1 95 ? -20.255 7.397 3.215 1.00 95.12 95 GLU A C 1
ATOM 700 O O . GLU A 1 95 ? -21.265 8.098 3.319 1.00 95.12 95 GLU A O 1
ATOM 705 N N . PRO A 1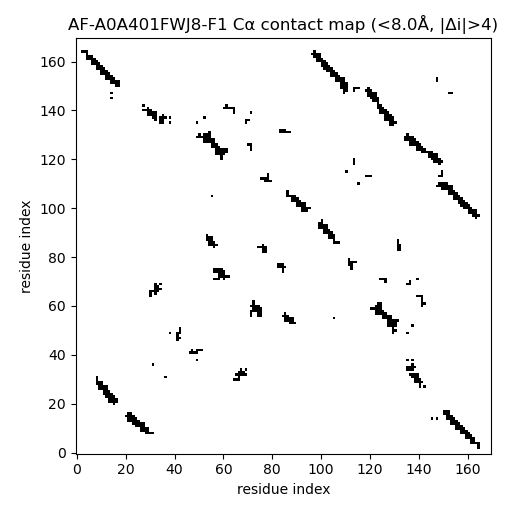 96 ? -20.188 6.428 2.284 1.00 91.12 96 PRO A N 1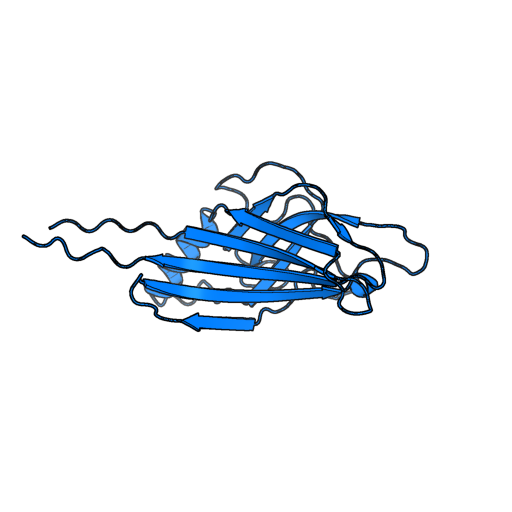
ATOM 706 C CA . PRO A 1 96 ? -21.378 5.962 1.583 1.00 91.12 96 PRO A CA 1
ATOM 707 C C . PRO A 1 96 ? -22.380 5.287 2.542 1.00 91.12 96 PRO A C 1
ATOM 709 O O . PRO A 1 96 ? -22.084 4.995 3.701 1.00 91.12 96 PRO A O 1
ATOM 712 N N . ALA A 1 97 ? -23.592 5.009 2.056 1.00 87.12 97 ALA A N 1
ATOM 713 C CA . ALA A 1 97 ? -24.649 4.404 2.875 1.00 87.12 97 ALA A CA 1
ATOM 714 C C . ALA A 1 97 ? -24.256 3.022 3.437 1.00 87.12 97 ALA A C 1
ATOM 716 O O . ALA A 1 97 ? -24.756 2.596 4.476 1.00 87.12 97 ALA A O 1
ATOM 717 N N . GLU A 1 98 ? -23.351 2.326 2.753 1.00 82.75 98 GLU A N 1
ATOM 718 C CA . GLU A 1 98 ? -22.857 0.995 3.087 1.00 82.75 98 GLU A CA 1
ATOM 719 C C . GLU A 1 98 ? -21.767 0.991 4.173 1.00 82.75 98 GLU A C 1
ATOM 721 O O . GLU A 1 98 ? -21.313 -0.087 4.562 1.00 82.75 98 GLU A O 1
ATOM 726 N N . GLY A 1 99 ? -21.341 2.155 4.677 1.00 91.12 99 GLY A N 1
ATOM 727 C CA . GLY A 1 99 ? -20.353 2.288 5.751 1.00 91.12 99 GLY A CA 1
ATOM 728 C C . GLY A 1 99 ? -19.274 3.330 5.462 1.00 91.12 99 GLY A C 1
ATOM 729 O O . GLY A 1 99 ? -19.368 4.086 4.504 1.00 91.12 99 GLY A O 1
ATOM 730 N N . ALA A 1 100 ? -18.222 3.359 6.277 1.00 94.56 100 ALA A N 1
ATOM 731 C CA . ALA A 1 100 ? -17.068 4.226 6.041 1.00 94.56 100 ALA A CA 1
ATOM 732 C C . ALA A 1 100 ? -15.989 3.487 5.238 1.00 94.56 100 ALA A C 1
ATOM 734 O O . ALA A 1 100 ? -15.715 2.305 5.468 1.00 94.56 100 ALA A O 1
ATOM 735 N N . ILE A 1 101 ? -15.346 4.184 4.307 1.00 96.25 101 ILE A N 1
ATOM 736 C CA . ILE A 1 101 ? -14.235 3.667 3.509 1.00 96.25 101 ILE A CA 1
ATOM 737 C C . ILE A 1 101 ? -13.082 4.654 3.608 1.00 96.25 101 ILE A C 1
ATOM 739 O O . ILE A 1 101 ? -13.255 5.833 3.307 1.00 96.25 101 ILE A O 1
ATOM 743 N N . ILE A 1 102 ? -11.904 4.166 3.991 1.00 96.81 102 ILE A N 1
ATOM 744 C CA . ILE A 1 102 ? -10.652 4.897 3.794 1.00 96.81 102 ILE A CA 1
ATOM 745 C C . ILE A 1 102 ? -9.951 4.346 2.554 1.00 96.81 102 ILE A C 1
ATOM 747 O O . ILE A 1 102 ? -9.708 3.141 2.455 1.00 96.81 102 ILE A O 1
ATOM 751 N N . THR A 1 103 ? -9.649 5.238 1.617 1.00 98.31 103 THR A N 1
ATOM 752 C CA . THR A 1 103 ? -8.893 4.958 0.398 1.00 98.31 103 THR A CA 1
ATOM 753 C C . THR A 1 103 ? -7.474 5.484 0.583 1.00 98.31 103 THR A C 1
ATOM 755 O O . THR A 1 103 ? -7.284 6.676 0.819 1.00 98.31 103 THR A O 1
ATOM 758 N N . VAL A 1 104 ? -6.485 4.596 0.494 1.00 98.50 104 VAL A N 1
ATOM 759 C CA . VAL A 1 104 ? -5.059 4.878 0.711 1.00 98.50 104 VAL A CA 1
ATOM 760 C C . VAL A 1 104 ? -4.299 4.644 -0.588 1.00 98.50 104 VAL A C 1
ATOM 762 O O . VAL A 1 104 ? -4.302 3.528 -1.102 1.00 98.50 104 VAL A O 1
ATOM 765 N N . THR A 1 105 ? -3.649 5.673 -1.120 1.00 98.69 105 THR A N 1
ATOM 766 C CA . THR A 1 105 ? -3.022 5.642 -2.446 1.00 98.69 105 THR A CA 1
ATOM 767 C C . THR A 1 105 ? -1.531 5.939 -2.369 1.00 98.69 105 THR A C 1
ATOM 769 O O . THR A 1 105 ? -1.119 6.870 -1.679 1.00 98.69 105 THR A O 1
ATOM 772 N N . ALA A 1 106 ? -0.729 5.174 -3.108 1.00 98.31 106 ALA A N 1
ATOM 773 C CA . ALA A 1 106 ? 0.671 5.480 -3.387 1.00 98.31 106 ALA A CA 1
ATOM 774 C C . ALA A 1 106 ? 1.043 5.048 -4.811 1.00 98.31 106 ALA A C 1
ATOM 776 O O . ALA A 1 106 ? 0.510 4.061 -5.325 1.00 98.31 106 ALA A O 1
ATOM 777 N N . ALA A 1 107 ? 1.972 5.780 -5.419 1.00 97.50 107 ALA A N 1
ATOM 778 C CA . ALA A 1 107 ? 2.557 5.471 -6.717 1.00 97.50 107 ALA A CA 1
ATOM 779 C C . ALA A 1 107 ? 4.052 5.182 -6.555 1.00 97.50 107 ALA A C 1
ATOM 781 O O . ALA A 1 107 ? 4.729 5.817 -5.744 1.00 97.50 107 ALA A O 1
ATOM 782 N N . PHE A 1 108 ? 4.555 4.216 -7.318 1.00 97.25 108 PHE A N 1
ATOM 783 C CA . PHE A 1 108 ? 5.954 3.806 -7.314 1.00 97.25 108 PHE A CA 1
ATOM 784 C C . PHE A 1 108 ? 6.467 3.831 -8.751 1.00 97.25 108 PHE A C 1
ATOM 786 O O . PHE A 1 108 ? 5.991 3.067 -9.599 1.00 97.25 108 PHE A O 1
ATOM 793 N N . ASN A 1 109 ? 7.435 4.704 -9.029 1.00 96.38 109 ASN A N 1
ATOM 794 C CA . ASN A 1 109 ? 8.026 4.813 -10.355 1.00 96.38 109 ASN A CA 1
ATOM 795 C C . ASN A 1 109 ? 9.131 3.777 -10.496 1.00 96.38 109 ASN A C 1
ATOM 797 O O . ASN A 1 109 ? 10.003 3.667 -9.642 1.00 96.38 109 ASN A O 1
ATOM 801 N N . GLY A 1 110 ? 9.156 3.033 -11.598 1.00 95.88 110 GLY A N 1
ATOM 802 C CA . GLY A 1 110 ? 10.201 2.038 -11.823 1.00 95.88 110 GLY A CA 1
ATOM 803 C C . GLY A 1 110 ? 11.610 2.632 -11.865 1.00 95.88 110 GLY A C 1
ATOM 804 O O . GLY A 1 110 ? 12.567 1.934 -11.548 1.00 95.88 110 GLY A O 1
ATOM 805 N N . GLU A 1 111 ? 11.748 3.921 -12.189 1.00 94.94 111 GLU A N 1
ATOM 806 C CA . GLU A 1 111 ? 13.033 4.627 -12.139 1.00 94.94 111 GLU A CA 1
ATOM 807 C C . GLU A 1 111 ? 13.636 4.699 -10.732 1.00 94.94 111 GLU A C 1
ATOM 809 O O . GLU A 1 111 ? 14.860 4.719 -10.610 1.00 94.94 111 GLU A O 1
ATOM 814 N N . ASP A 1 112 ? 12.793 4.667 -9.698 1.00 94.25 112 ASP A N 1
ATOM 815 C CA . ASP A 1 112 ? 13.204 4.726 -8.298 1.00 94.25 112 ASP A CA 1
ATOM 816 C C . ASP A 1 112 ? 13.809 3.400 -7.812 1.00 94.25 112 ASP A C 1
ATOM 818 O O . ASP A 1 112 ? 14.554 3.387 -6.835 1.00 94.25 112 ASP A O 1
ATOM 822 N N . PHE A 1 113 ? 13.526 2.283 -8.494 1.00 94.56 113 PHE A N 1
ATOM 823 C CA . PHE A 1 113 ? 13.889 0.926 -8.055 1.00 94.56 113 PHE A CA 1
ATOM 824 C C . PHE A 1 113 ? 14.789 0.169 -9.045 1.00 94.56 113 PHE A C 1
ATOM 826 O O . PHE A 1 113 ? 15.378 -0.850 -8.687 1.00 94.56 113 PHE A O 1
ATOM 833 N N . ILE A 1 114 ? 14.889 0.624 -10.299 1.00 94.06 114 ILE A N 1
ATOM 834 C CA . ILE A 1 114 ? 15.515 -0.126 -11.401 1.00 94.06 114 ILE A CA 1
ATOM 835 C C . ILE A 1 114 ? 16.571 0.738 -12.089 1.00 94.06 114 ILE A C 1
ATOM 837 O O . ILE A 1 114 ? 16.252 1.785 -12.652 1.00 94.06 114 ILE A O 1
ATOM 841 N N . ALA A 1 115 ? 17.839 0.320 -12.021 1.00 91.88 115 ALA A N 1
ATOM 842 C CA . ALA A 1 115 ? 18.966 1.027 -12.640 1.00 91.88 115 ALA A CA 1
ATOM 843 C C . ALA A 1 115 ? 18.871 1.031 -14.179 1.00 91.88 115 ALA A C 1
ATOM 845 O O . ALA A 1 115 ? 18.210 0.163 -14.742 1.00 91.88 115 ALA A O 1
ATOM 846 N N . ASP A 1 116 ? 19.539 1.973 -14.860 1.00 85.19 116 ASP A N 1
ATOM 847 C CA . ASP A 1 116 ? 19.400 2.223 -16.314 1.00 85.19 116 ASP A CA 1
ATOM 848 C C . ASP A 1 116 ? 19.527 0.975 -17.211 1.00 85.19 116 ASP A C 1
ATOM 850 O O . ASP A 1 116 ? 18.799 0.861 -18.195 1.00 85.19 116 ASP A O 1
ATOM 854 N N . ASP A 1 117 ? 20.374 0.013 -16.830 1.00 83.25 117 ASP A N 1
ATOM 855 C CA . ASP A 1 117 ? 20.599 -1.246 -17.562 1.00 83.25 117 ASP A CA 1
ATOM 856 C C . ASP A 1 117 ? 20.014 -2.488 -16.856 1.00 83.25 117 ASP A C 1
ATOM 858 O O . ASP A 1 117 ? 20.241 -3.628 -17.273 1.00 83.25 117 ASP A O 1
ATOM 862 N N . ALA A 1 118 ? 19.280 -2.297 -15.757 1.00 80.31 118 ALA A N 1
ATOM 863 C CA . ALA A 1 118 ? 18.574 -3.375 -15.080 1.00 80.31 118 ALA A CA 1
ATOM 864 C C . ALA A 1 118 ? 17.251 -3.660 -15.809 1.00 80.31 118 ALA A C 1
ATOM 866 O O . ALA A 1 118 ? 16.548 -2.745 -16.223 1.00 80.31 118 ALA A O 1
ATOM 867 N N . GLY A 1 119 ? 16.927 -4.944 -15.990 1.00 90.75 119 GLY A N 1
ATOM 868 C CA . GLY A 1 119 ? 15.740 -5.382 -16.729 1.00 90.75 119 GLY A CA 1
ATOM 869 C C . GLY A 1 119 ? 14.427 -5.017 -16.030 1.00 90.75 119 GLY A C 1
ATOM 870 O O . GLY A 1 119 ? 13.900 -3.919 -16.183 1.00 90.75 119 GLY A O 1
ATOM 871 N N . GLU A 1 120 ? 13.853 -5.966 -15.297 1.00 93.75 120 GLU A N 1
ATOM 872 C CA . GLU A 1 120 ? 12.585 -5.771 -14.593 1.00 93.75 120 GLU A CA 1
ATOM 873 C C . GLU A 1 120 ? 12.627 -6.364 -13.188 1.00 93.75 120 GLU A C 1
ATOM 875 O O . GLU A 1 120 ? 13.373 -7.310 -12.924 1.00 93.75 120 GLU A O 1
ATOM 880 N N . LEU A 1 121 ? 11.796 -5.824 -12.299 1.00 95.38 121 LEU A N 1
ATOM 881 C CA . LEU A 1 121 ? 11.487 -6.423 -11.008 1.00 95.38 121 LEU A CA 1
ATOM 882 C C . LEU A 1 121 ? 10.111 -7.078 -11.079 1.00 95.38 121 LEU A C 1
ATOM 884 O O . LEU A 1 121 ? 9.131 -6.457 -11.482 1.00 95.38 121 LEU A O 1
ATOM 888 N N . SER A 1 122 ? 10.035 -8.331 -10.641 1.00 96.75 122 SER A N 1
ATOM 889 C CA . SER A 1 122 ? 8.770 -9.050 -10.503 1.00 96.75 122 SER A CA 1
ATOM 890 C C . SER A 1 122 ? 8.159 -8.758 -9.134 1.00 96.75 122 SER A C 1
ATOM 892 O O . SER A 1 122 ? 8.452 -9.450 -8.157 1.00 96.75 122 SER A O 1
ATOM 894 N N . LEU A 1 123 ? 7.312 -7.732 -9.056 1.00 97.94 123 LEU A N 1
ATOM 895 C CA . LEU A 1 123 ? 6.593 -7.388 -7.832 1.00 97.94 123 LEU A CA 1
ATOM 896 C C . LEU A 1 123 ? 5.540 -8.446 -7.514 1.00 97.94 123 LEU A C 1
ATOM 898 O O . LEU A 1 123 ? 4.761 -8.830 -8.390 1.00 97.94 123 LEU A O 1
ATOM 902 N N . GLN A 1 124 ? 5.490 -8.878 -6.254 1.00 98.38 124 GLN A N 1
ATOM 903 C CA . GLN A 1 124 ? 4.586 -9.942 -5.794 1.00 98.38 124 GLN A CA 1
ATOM 904 C C . GLN A 1 124 ? 3.944 -9.688 -4.429 1.00 98.38 124 GLN A C 1
ATOM 906 O O . GLN A 1 124 ? 3.073 -10.453 -4.018 1.00 98.38 124 GLN A O 1
ATOM 911 N N . GLU A 1 125 ? 4.305 -8.605 -3.743 1.00 98.56 125 GLU A N 1
ATOM 912 C CA . GLU A 1 125 ? 3.699 -8.247 -2.465 1.00 98.56 125 GLU A CA 1
ATOM 913 C C . GLU A 1 125 ? 3.609 -6.738 -2.250 1.00 98.56 125 GLU A C 1
ATOM 915 O O . GLU A 1 125 ? 4.368 -5.956 -2.825 1.00 98.56 125 GLU A O 1
ATOM 920 N N . ALA A 1 126 ? 2.675 -6.346 -1.385 1.00 98.56 126 ALA A N 1
ATOM 921 C CA . ALA A 1 126 ? 2.543 -4.984 -0.887 1.00 98.56 126 ALA A CA 1
ATOM 922 C C . ALA A 1 126 ? 1.947 -4.969 0.527 1.00 98.56 126 ALA A C 1
ATOM 924 O O . ALA A 1 126 ? 1.264 -5.917 0.943 1.00 98.56 126 ALA A O 1
ATOM 925 N N . GLY A 1 127 ? 2.170 -3.878 1.255 1.00 98.44 127 GLY A N 1
ATOM 926 C CA . GLY A 1 127 ? 1.635 -3.690 2.602 1.00 98.44 127 GLY A CA 1
ATOM 927 C C . GLY A 1 127 ? 1.579 -2.228 3.029 1.00 98.44 127 GLY A C 1
ATOM 928 O O . GLY A 1 127 ? 2.313 -1.387 2.511 1.00 98.44 127 GLY A O 1
ATOM 929 N N . LEU A 1 128 ? 0.693 -1.942 3.980 1.00 98.50 128 LEU A N 1
ATOM 930 C CA . LEU A 1 128 ? 0.544 -0.638 4.625 1.00 98.50 128 LEU A CA 1
ATOM 931 C C . LEU A 1 128 ? 1.277 -0.603 5.969 1.00 98.50 128 LEU A C 1
ATOM 933 O O . LEU A 1 128 ? 1.186 -1.553 6.752 1.00 98.50 128 LEU A O 1
ATOM 937 N N . PHE A 1 129 ? 1.940 0.516 6.256 1.00 98.00 129 PHE A N 1
ATOM 938 C CA . PHE A 1 129 ? 2.820 0.701 7.408 1.00 98.00 129 PHE A CA 1
ATOM 939 C C . PHE A 1 129 ? 2.630 2.066 8.076 1.00 98.00 129 PHE A C 1
ATOM 941 O O . PHE A 1 129 ? 2.199 3.038 7.450 1.00 98.00 129 PHE A O 1
ATOM 948 N N . THR A 1 130 ? 2.964 2.143 9.362 1.00 96.56 130 THR A N 1
ATOM 949 C CA . THR A 1 130 ? 2.932 3.400 10.131 1.00 96.56 130 THR A CA 1
ATOM 950 C C . THR A 1 130 ? 4.187 4.245 9.937 1.00 96.56 130 THR A C 1
ATOM 952 O O . THR A 1 130 ? 4.097 5.465 9.943 1.00 96.56 130 THR A O 1
ATOM 955 N N . GLU A 1 131 ? 5.331 3.596 9.692 1.00 95.31 131 GLU A N 1
ATOM 956 C CA . GLU A 1 131 ? 6.632 4.236 9.471 1.00 95.31 131 GLU A CA 1
ATOM 957 C C . GLU A 1 131 ? 7.329 3.683 8.228 1.00 95.31 131 GLU A C 1
ATOM 959 O O . GLU A 1 131 ? 6.980 2.626 7.684 1.00 95.31 131 GLU A O 1
ATOM 964 N N . ASP A 1 132 ? 8.352 4.414 7.822 1.00 92.69 132 ASP A N 1
ATOM 965 C CA . ASP A 1 132 ? 9.094 4.273 6.583 1.00 92.69 132 ASP A CA 1
ATOM 966 C C . ASP A 1 132 ? 10.050 3.053 6.575 1.00 92.69 132 ASP A C 1
ATOM 968 O O . ASP A 1 132 ? 10.383 2.552 5.505 1.00 92.69 132 ASP A O 1
ATOM 972 N N . ALA A 1 133 ? 10.423 2.501 7.739 1.00 86.19 133 ALA A N 1
ATOM 973 C CA . ALA A 1 133 ? 11.227 1.272 7.848 1.00 86.19 133 ALA A CA 1
ATOM 974 C C . ALA A 1 133 ? 10.818 0.345 9.016 1.00 86.19 133 ALA A C 1
ATOM 976 O O . ALA A 1 133 ? 10.472 -0.818 8.795 1.00 86.19 133 ALA A O 1
ATOM 977 N N . GLU A 1 134 ? 10.771 0.842 10.256 1.00 86.00 134 GLU A N 1
ATOM 978 C CA . GLU A 1 134 ? 10.582 0.017 11.474 1.00 86.00 134 GLU A CA 1
ATOM 979 C C . GLU A 1 134 ? 9.144 0.029 12.038 1.00 86.00 134 GLU A C 1
ATOM 981 O O . GLU A 1 134 ? 8.886 -0.416 13.156 1.00 86.00 134 GLU A O 1
ATOM 986 N N . GLY A 1 135 ? 8.188 0.549 11.265 1.00 92.12 135 GLY A N 1
ATOM 987 C CA . GLY A 1 135 ? 6.805 0.752 11.701 1.00 92.12 135 GLY A CA 1
ATOM 988 C C . GLY A 1 135 ? 5.951 -0.507 11.817 1.00 92.12 135 GLY A C 1
ATOM 989 O O . GLY A 1 135 ? 6.301 -1.599 11.369 1.00 92.12 135 GLY A O 1
ATOM 990 N N . THR A 1 136 ? 4.750 -0.329 12.367 1.00 95.88 136 THR A N 1
ATOM 991 C CA . THR A 1 136 ? 3.749 -1.394 12.441 1.00 95.88 136 THR A CA 1
ATOM 992 C C . THR A 1 136 ? 3.194 -1.697 11.054 1.00 95.88 136 THR A C 1
ATOM 994 O O . THR A 1 136 ? 2.637 -0.817 10.399 1.00 95.88 136 THR A O 1
ATOM 997 N N . MET A 1 137 ? 3.259 -2.963 10.636 1.00 97.50 137 MET A N 1
ATOM 998 C CA . MET A 1 137 ? 2.528 -3.428 9.460 1.00 97.50 137 MET A CA 1
ATOM 999 C C . MET A 1 137 ? 1.039 -3.576 9.783 1.00 97.50 137 MET A C 1
ATOM 1001 O O . MET A 1 137 ? 0.655 -4.329 10.686 1.00 97.50 137 MET A O 1
ATOM 1005 N N . TYR A 1 138 ? 0.193 -2.881 9.028 1.00 97.69 138 TYR A N 1
ATOM 1006 C CA . TYR A 1 138 ? -1.258 -2.975 9.145 1.00 97.69 138 TYR A CA 1
ATOM 1007 C C . TYR A 1 138 ? -1.799 -4.211 8.414 1.00 97.69 138 TYR A C 1
ATOM 1009 O O . TYR A 1 138 ? -2.577 -5.006 8.955 1.00 97.69 138 TYR A O 1
ATOM 1017 N N . ASN A 1 139 ? -1.364 -4.408 7.175 1.00 98.25 139 ASN A N 1
ATOM 1018 C CA . ASN A 1 139 ? -1.796 -5.514 6.340 1.00 98.25 139 ASN A CA 1
ATOM 1019 C C . ASN A 1 139 ? -0.710 -5.937 5.355 1.00 98.25 139 ASN A C 1
ATOM 1021 O O . ASN A 1 139 ? 0.287 -5.247 5.164 1.00 98.25 139 ASN A O 1
ATOM 1025 N N . ARG A 1 140 ? -0.945 -7.081 4.717 1.00 98.38 140 ARG A N 1
ATOM 1026 C CA . ARG A 1 140 ? -0.135 -7.552 3.601 1.00 98.38 140 ARG A CA 1
ATOM 1027 C C . ARG A 1 140 ? -0.991 -8.304 2.595 1.00 98.38 140 ARG A C 1
ATOM 1029 O O . ARG A 1 140 ? -1.987 -8.950 2.947 1.00 98.38 140 ARG A O 1
ATOM 1036 N N . VAL A 1 141 ? -0.576 -8.246 1.342 1.00 98.38 141 VAL A N 1
ATOM 1037 C CA . VAL A 1 141 ? -1.129 -9.022 0.235 1.00 98.38 141 VAL A CA 1
ATOM 1038 C C . VAL A 1 141 ? 0.009 -9.599 -0.598 1.00 98.38 141 VAL A C 1
ATOM 1040 O O . VAL A 1 141 ? 1.039 -8.946 -0.750 1.00 98.38 141 VAL A O 1
ATOM 1043 N N . THR A 1 142 ? -0.187 -10.808 -1.122 1.00 98.31 142 THR A N 1
ATOM 1044 C CA . THR A 1 142 ? 0.595 -11.329 -2.246 1.00 98.31 142 THR A CA 1
ATOM 1045 C C . THR A 1 142 ? -0.281 -11.449 -3.475 1.00 98.31 142 THR A C 1
ATOM 1047 O O . THR A 1 142 ? -1.508 -11.533 -3.379 1.00 98.31 142 THR A O 1
ATOM 1050 N N . PHE A 1 143 ? 0.349 -11.435 -4.636 1.00 97.69 143 PHE A N 1
ATOM 1051 C CA . PHE A 1 143 ? -0.326 -11.449 -5.919 1.00 97.69 143 PHE A CA 1
ATOM 1052 C C . PHE A 1 143 ? 0.590 -12.015 -7.001 1.00 97.69 143 PHE A C 1
ATOM 1054 O O . PHE A 1 143 ? 1.799 -12.102 -6.801 1.00 97.69 143 PHE A O 1
ATOM 1061 N N . ASP A 1 144 ? 0.020 -12.372 -8.154 1.00 97.31 144 ASP A N 1
ATOM 1062 C CA . ASP A 1 144 ? 0.813 -12.849 -9.290 1.00 97.31 144 ASP A CA 1
ATOM 1063 C C . ASP A 1 144 ? 1.884 -11.811 -9.695 1.00 97.31 144 ASP A C 1
ATOM 1065 O O . ASP A 1 144 ? 1.683 -10.609 -9.487 1.00 97.31 144 ASP A O 1
ATOM 1069 N N . PRO A 1 145 ? 3.000 -12.220 -10.307 1.00 97.81 145 PRO A N 1
ATOM 1070 C CA . PRO A 1 145 ? 4.028 -11.305 -10.800 1.00 97.81 145 PRO A CA 1
ATOM 1071 C C . PRO A 1 145 ? 3.487 -10.091 -11.572 1.00 97.81 145 PRO A C 1
ATOM 1073 O O . PRO A 1 145 ? 2.752 -10.248 -12.547 1.00 97.81 145 PRO A O 1
ATOM 1076 N N . ILE A 1 146 ? 3.880 -8.880 -11.160 1.00 97.69 146 ILE A N 1
ATOM 1077 C CA . ILE A 1 146 ? 3.788 -7.662 -11.981 1.00 97.69 146 ILE A CA 1
ATOM 1078 C C . ILE A 1 146 ? 5.199 -7.222 -12.381 1.00 97.69 146 ILE A C 1
ATOM 1080 O O . ILE A 1 146 ? 6.018 -6.978 -11.492 1.00 97.69 146 ILE A O 1
ATOM 1084 N N . PRO A 1 147 ? 5.489 -7.078 -13.687 1.00 96.88 147 PRO A N 1
ATOM 1085 C CA . PRO A 1 147 ? 6.791 -6.626 -14.154 1.00 96.88 147 PRO A CA 1
ATOM 1086 C C . PRO A 1 147 ? 6.896 -5.100 -14.044 1.00 96.88 147 PRO A C 1
ATOM 1088 O O . PRO A 1 147 ? 6.381 -4.368 -14.891 1.00 96.88 147 PRO A O 1
ATOM 1091 N N . LEU A 1 148 ? 7.578 -4.610 -13.010 1.00 96.56 148 LEU A N 1
ATOM 1092 C CA . LEU A 1 148 ? 7.977 -3.208 -12.924 1.00 96.56 148 LEU A CA 1
ATOM 1093 C C . LEU A 1 148 ? 9.268 -3.004 -13.726 1.00 96.56 148 LEU A C 1
ATOM 1095 O O . LEU A 1 148 ? 10.199 -3.801 -13.620 1.00 96.56 148 LEU A O 1
ATOM 1099 N N . ARG A 1 149 ? 9.321 -1.936 -14.526 1.00 96.00 149 ARG A N 1
ATOM 1100 C CA . ARG A 1 149 ? 10.460 -1.541 -15.373 1.00 96.00 149 ARG A CA 1
ATOM 1101 C C . ARG A 1 149 ? 10.669 -0.038 -15.287 1.00 96.00 149 ARG A C 1
ATOM 1103 O O . ARG A 1 149 ? 9.750 0.686 -14.910 1.00 96.00 149 ARG A O 1
ATOM 1110 N N . ARG A 1 150 ? 11.840 0.447 -15.704 1.00 96.06 150 ARG A N 1
ATOM 1111 C CA . ARG A 1 150 ? 12.034 1.888 -15.932 1.00 96.06 150 ARG A CA 1
ATOM 1112 C C . ARG A 1 150 ? 10.990 2.417 -16.914 1.00 96.06 150 ARG A C 1
ATOM 1114 O O . ARG A 1 150 ? 10.629 1.734 -17.873 1.00 96.06 150 ARG A O 1
ATOM 1121 N N . GLY A 1 151 ? 10.496 3.621 -16.645 1.00 95.50 151 GLY A N 1
ATOM 1122 C CA . GLY A 1 151 ? 9.405 4.231 -17.399 1.00 95.50 151 GLY A CA 1
ATOM 1123 C C . GLY A 1 151 ? 8.030 3.600 -17.165 1.00 95.50 151 GLY A C 1
ATOM 1124 O O . GLY A 1 151 ? 7.096 3.999 -17.847 1.00 95.50 151 GLY A O 1
ATOM 1125 N N . TYR A 1 152 ? 7.878 2.626 -16.260 1.00 97.81 152 TYR A N 1
ATOM 1126 C CA . TYR A 1 152 ? 6.567 2.174 -15.782 1.00 97.81 152 TYR A CA 1
ATOM 1127 C C . TYR A 1 152 ? 6.287 2.755 -14.399 1.00 97.81 152 TYR A C 1
ATOM 1129 O O . TYR A 1 152 ? 7.211 3.011 -13.627 1.00 97.81 152 TYR A O 1
ATOM 1137 N N . GLU A 1 153 ? 5.011 2.897 -14.068 1.00 98.06 153 GLU A N 1
ATOM 1138 C CA . GLU A 1 153 ? 4.552 3.254 -12.730 1.00 98.06 153 GLU A CA 1
ATOM 1139 C C . GLU A 1 153 ? 3.571 2.190 -12.238 1.00 98.06 153 GLU A C 1
ATOM 1141 O O . GLU A 1 153 ? 2.716 1.715 -12.989 1.00 98.06 153 GLU A O 1
ATOM 1146 N N . ILE A 1 154 ? 3.694 1.802 -10.969 1.00 98.00 154 ILE A N 1
ATOM 1147 C CA . ILE A 1 154 ? 2.667 1.029 -10.277 1.00 98.00 154 ILE A CA 1
ATOM 1148 C C . ILE A 1 154 ? 1.959 1.926 -9.264 1.00 98.00 154 ILE A C 1
ATOM 1150 O O . ILE A 1 154 ? 2.559 2.411 -8.309 1.00 98.00 154 ILE A O 1
ATOM 1154 N N . THR A 1 155 ? 0.661 2.121 -9.462 1.00 98.50 155 THR A N 1
ATOM 1155 C CA . THR A 1 155 ? -0.217 2.812 -8.522 1.00 98.50 155 THR A CA 1
ATOM 1156 C C . THR A 1 155 ? -1.024 1.782 -7.736 1.00 98.50 155 THR A C 1
ATOM 1158 O O . THR A 1 155 ? -1.727 0.935 -8.296 1.00 98.50 155 THR A O 1
ATOM 1161 N N . LEU A 1 156 ? -0.919 1.853 -6.413 1.00 98.69 156 LEU A N 1
ATOM 1162 C CA . LEU A 1 156 ? -1.626 1.007 -5.465 1.00 98.69 156 LEU A CA 1
ATOM 1163 C C . LEU A 1 156 ? -2.681 1.832 -4.737 1.00 98.69 156 LEU A C 1
ATOM 1165 O O . LEU A 1 156 ? -2.366 2.839 -4.110 1.00 98.69 156 LEU A O 1
ATOM 1169 N N . ILE A 1 157 ? -3.933 1.389 -4.820 1.00 98.69 157 ILE A N 1
ATOM 1170 C CA . ILE A 1 157 ? -5.093 2.076 -4.246 1.00 98.69 157 ILE A CA 1
ATOM 1171 C C . ILE A 1 157 ? -5.806 1.095 -3.333 1.00 98.69 157 ILE A C 1
ATOM 1173 O O . ILE A 1 157 ? -6.378 0.102 -3.786 1.00 98.69 157 ILE A O 1
ATOM 1177 N N . TRP A 1 158 ? -5.742 1.353 -2.037 1.00 98.56 158 TRP A N 1
ATOM 1178 C CA . TRP A 1 158 ? -6.233 0.460 -1.006 1.00 98.56 158 TRP A CA 1
ATOM 1179 C C . TRP A 1 158 ? -7.528 0.972 -0.412 1.00 98.56 158 TRP A C 1
ATOM 1181 O O . TRP A 1 158 ? -7.531 2.014 0.229 1.00 98.56 158 TRP A O 1
ATOM 1191 N N . ASP A 1 159 ? -8.600 0.202 -0.544 1.00 97.81 159 ASP A N 1
ATOM 1192 C CA . ASP A 1 159 ? -9.834 0.468 0.185 1.00 97.81 159 ASP A CA 1
ATOM 1193 C C . ASP A 1 159 ? -9.845 -0.380 1.452 1.00 97.81 159 ASP A C 1
ATOM 1195 O O . ASP A 1 159 ? -9.735 -1.610 1.384 1.00 97.81 159 ASP A O 1
ATOM 1199 N N . VAL A 1 160 ? -10.008 0.268 2.603 1.00 96.75 160 VAL A N 1
ATOM 1200 C CA . VAL A 1 160 ? -10.353 -0.383 3.868 1.00 96.75 160 VAL A CA 1
ATOM 1201 C C . VAL A 1 160 ? -11.774 0.020 4.231 1.00 96.75 160 VAL A C 1
ATOM 1203 O O . VAL A 1 160 ? -12.074 1.197 4.426 1.00 96.75 160 VAL A O 1
ATOM 1206 N N . THR A 1 161 ? -12.655 -0.973 4.311 1.00 95.19 161 THR A N 1
ATOM 1207 C CA . THR A 1 161 ? -14.090 -0.778 4.514 1.00 95.19 161 THR A CA 1
ATOM 1208 C C . THR A 1 161 ? -14.495 -1.150 5.933 1.00 95.19 161 THR A C 1
ATOM 1210 O O . THR A 1 161 ? -14.256 -2.272 6.392 1.00 95.19 161 THR A O 1
ATOM 1213 N N . PHE A 1 162 ? -15.180 -0.212 6.580 1.00 92.62 162 PHE A N 1
ATOM 1214 C CA . PHE A 1 162 ? -15.893 -0.349 7.843 1.00 92.62 162 PHE A CA 1
ATOM 1215 C C . PHE A 1 162 ? -17.392 -0.406 7.520 1.00 92.62 162 PHE A C 1
ATOM 1217 O O . PHE A 1 162 ? -18.019 0.646 7.375 1.00 92.62 162 PHE A O 1
ATOM 1224 N N . PRO A 1 163 ? -17.963 -1.607 7.320 1.00 89.81 163 PRO A N 1
ATOM 1225 C CA . PRO A 1 163 ? -19.320 -1.732 6.804 1.00 89.81 163 PRO A CA 1
ATOM 1226 C C . PRO A 1 163 ? -20.358 -1.248 7.821 1.00 89.81 163 PRO A C 1
ATOM 1228 O O . PRO A 1 163 ? -20.209 -1.468 9.024 1.00 89.81 163 PRO A O 1
ATOM 1231 N N . ALA A 1 164 ? -21.432 -0.646 7.319 1.00 85.06 164 ALA A N 1
ATOM 1232 C CA . ALA A 1 164 ? -22.666 -0.458 8.064 1.00 85.06 164 ALA A CA 1
ATOM 1233 C C . ALA A 1 164 ? -23.419 -1.794 8.171 1.00 85.06 164 ALA A C 1
ATOM 1235 O O . ALA A 1 164 ? -23.401 -2.614 7.248 1.00 85.06 164 ALA A O 1
ATOM 1236 N N . VAL A 1 165 ? -24.135 -2.007 9.276 1.00 74.31 165 VAL A N 1
ATOM 1237 C CA . VAL A 1 165 ? -25.112 -3.099 9.363 1.00 74.31 165 VAL A CA 1
ATOM 1238 C C . VAL A 1 165 ? -26.382 -2.667 8.635 1.00 74.31 165 VAL A C 1
ATOM 1240 O O . VAL A 1 165 ? -26.897 -1.584 8.924 1.00 74.31 165 VAL A O 1
ATOM 1243 N N . PRO A 1 166 ? -26.951 -3.493 7.740 1.00 64.81 166 PRO A N 1
ATOM 1244 C CA . PRO A 1 166 ? -28.297 -3.247 7.245 1.00 64.81 166 PRO A CA 1
ATOM 1245 C C . PRO A 1 166 ? -29.262 -3.222 8.435 1.00 64.81 166 PRO A C 1
ATOM 1247 O O . PRO A 1 166 ? -29.321 -4.199 9.184 1.00 64.81 166 PRO A O 1
ATOM 1250 N N . LEU A 1 167 ? -30.011 -2.130 8.625 1.00 54.25 167 LEU A N 1
ATOM 1251 C CA . LEU A 1 167 ? -31.082 -2.085 9.624 1.00 54.25 167 LEU A CA 1
ATOM 1252 C C . LEU A 1 167 ? -31.996 -3.291 9.382 1.00 54.25 167 LEU A C 1
ATOM 1254 O O . LEU A 1 167 ? -32.617 -3.389 8.323 1.00 54.25 167 LEU A O 1
ATOM 1258 N N . ALA A 1 168 ? -32.049 -4.230 10.329 1.00 56.12 168 ALA A N 1
ATOM 1259 C CA . ALA A 1 168 ? -33.053 -5.279 10.270 1.00 56.12 168 ALA A CA 1
ATOM 1260 C C . ALA A 1 168 ? -34.412 -4.580 10.362 1.00 56.12 168 ALA A C 1
ATOM 1262 O O . ALA A 1 168 ? -34.699 -3.914 11.354 1.00 56.12 168 ALA A O 1
ATOM 1263 N N . THR A 1 169 ? -35.210 -4.661 9.302 1.00 49.25 169 THR A N 1
ATOM 1264 C CA . THR A 1 169 ? -36.627 -4.323 9.393 1.00 49.25 169 THR A CA 1
ATOM 1265 C C . THR A 1 169 ? -37.276 -5.422 10.226 1.00 49.25 169 THR A C 1
ATOM 1267 O O . THR A 1 169 ? -37.271 -6.575 9.785 1.00 49.25 169 THR A O 1
ATOM 1270 N N . ASP A 1 170 ? -37.723 -5.068 11.433 1.00 52.25 170 ASP A N 1
ATOM 1271 C CA . ASP A 1 170 ? -38.486 -5.938 12.341 1.00 52.25 170 ASP A CA 1
ATOM 1272 C C . ASP A 1 170 ? -39.707 -6.584 11.659 1.00 52.25 170 ASP A C 1
ATOM 1274 O O . ASP A 1 170 ? -40.354 -5.913 10.816 1.00 52.25 170 ASP A O 1
#